Protein AF-A0A4Z2CAM6-F1 (afdb_monomer)

pLDDT: mean 94.13, std 3.68, range [77.06, 97.44]

Foldseek 3Di:
DDADPVRDDDDDDDDDFAAWQFAQDPNDTHGADWQWGGQGSPDHGTHGADPQWTGRDTSHNHTHGHPPDDDD

Secondary structure (DSSP, 8-state):
--B-TTSPBPPP-----PPTTEEEET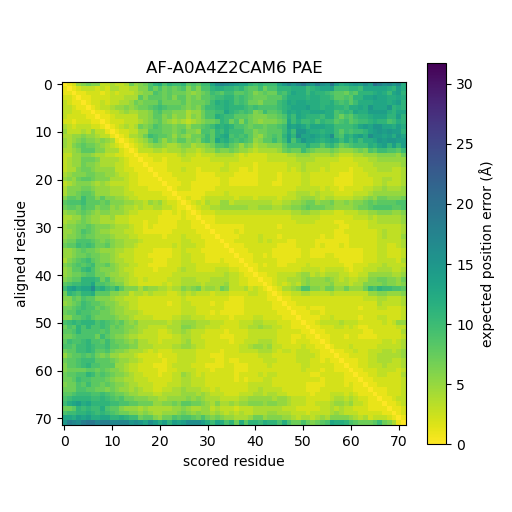TEEEEPPTTEE---TTS-SPEEPPTTEE--STT-SSPEEPTT----

Sequence (72 aa):
MYCGADGEWLVPIGNCLCNPGYEERNSECQACKIGYYRALATDGSCSKCPLHSYSVREGSTSCVCDKGYFRS

Solvent-accessible surface area (backbone atoms only — not comparable to full-atom values): 4245 Å² total; per-residue (Å²): 116,49,78,43,98,89,71,46,78,47,85,68,78,85,83,87,68,36,56,51,4,29,17,78,53,96,93,36,70,40,61,13,51,64,41,16,20,22,69,44,46,86,51,73,67,56,39,70,41,57,89,66,33,41,15,93,43,61,38,17,45,56,53,47,57,38,94,94,49,85,83,134

Mean predicted aligned error: 4.58 Å

Nearest PDB structures (foldseek):
  4m4r-assembly3_E  TM=9.661E-01  e=3.985E-09  Homo sapiens
  4m4p-assembly1_A  TM=9.301E-01  e=1.025E-08  Homo sapiens
  8trt-assembly1_E  TM=9.157E-01  e=2.030E-06  Homo sapiens
  8trv-assembly1_A  TM=9.272E-01  e=1.482E-06  Homo sapiens
  8trt-assembly2_D  TM=9.113E-01  e=2.162E-06  Homo sapiens

Structure (mmCIF, N/CA/C/O backbone):
data_AF-A0A4Z2CAM6-F1
#
_entry.id   AF-A0A4Z2CAM6-F1
#
loop_
_atom_site.group_PDB
_atom_site.id
_atom_site.type_symbol
_atom_site.label_atom_id
_atom_site.label_alt_id
_atom_site.label_comp_id
_atom_site.label_asym_id
_atom_site.label_entity_id
_atom_site.label_seq_id
_atom_site.pdbx_PDB_ins_code
_atom_site.Cartn_x
_atom_site.Cartn_y
_atom_site.Cartn_z
_atom_site.occupancy
_atom_site.B_iso_or_equiv
_atom_site.auth_seq_id
_atom_site.auth_comp_id
_atom_site.auth_asym_id
_atom_site.auth_atom_id
_atom_site.pdbx_PDB_model_num
ATOM 1 N N . MET A 1 1 ? 13.305 1.154 -19.889 1.00 85.38 1 MET A N 1
ATOM 2 C CA . MET A 1 1 ? 14.559 0.373 -19.977 1.00 85.38 1 MET A CA 1
ATOM 3 C C . MET A 1 1 ? 15.025 0.364 -21.418 1.00 85.38 1 MET A C 1
ATOM 5 O O . MET A 1 1 ? 14.175 0.409 -22.300 1.00 85.38 1 MET A O 1
ATOM 9 N N . TYR A 1 2 ? 16.338 0.335 -21.642 1.00 88.88 2 TYR A N 1
ATOM 10 C CA . TYR A 1 2 ? 16.938 0.246 -22.975 1.00 88.88 2 TYR A CA 1
ATOM 11 C C . TYR A 1 2 ? 17.698 -1.080 -23.095 1.00 88.88 2 TYR A C 1
ATOM 13 O O . TYR A 1 2 ? 18.368 -1.477 -22.142 1.00 88.88 2 TYR A O 1
ATOM 21 N N . CYS A 1 3 ? 17.564 -1.752 -24.239 1.00 93.00 3 CYS A N 1
ATOM 22 C CA . CYS A 1 3 ? 18.247 -3.011 -24.546 1.00 93.00 3 CYS A CA 1
ATOM 23 C C . CYS A 1 3 ? 19.525 -2.718 -25.348 1.00 93.00 3 CYS A C 1
ATOM 25 O O . CYS A 1 3 ? 19.453 -2.033 -26.373 1.00 93.00 3 CYS A O 1
ATOM 27 N N . GLY A 1 4 ? 20.675 -3.180 -24.851 1.00 92.94 4 GLY A N 1
ATOM 28 C CA . GLY A 1 4 ? 21.980 -3.039 -25.495 1.00 92.94 4 GLY A CA 1
ATOM 29 C C . GLY A 1 4 ? 22.153 -3.960 -26.705 1.00 92.94 4 GLY A C 1
ATOM 30 O O . GLY A 1 4 ? 21.428 -4.936 -26.883 1.00 92.94 4 GLY A O 1
ATOM 31 N N . ALA A 1 5 ? 23.137 -3.661 -27.557 1.00 93.81 5 ALA A N 1
ATOM 32 C CA . ALA A 1 5 ? 23.452 -4.485 -28.731 1.00 93.81 5 ALA A CA 1
ATOM 33 C C . ALA A 1 5 ? 24.062 -5.856 -28.368 1.00 93.81 5 ALA A C 1
ATOM 35 O O . ALA A 1 5 ? 24.048 -6.773 -29.184 1.00 93.81 5 ALA A O 1
ATOM 36 N N . ASP A 1 6 ? 24.584 -5.989 -27.149 1.00 95.44 6 ASP A N 1
ATOM 37 C CA . ASP A 1 6 ? 25.051 -7.223 -26.513 1.00 95.44 6 ASP A CA 1
ATOM 38 C C . ASP A 1 6 ? 23.921 -8.017 -25.828 1.00 95.44 6 ASP A C 1
ATOM 40 O O . ASP A 1 6 ? 24.155 -9.128 -25.357 1.00 95.44 6 ASP A O 1
ATOM 44 N N . GLY A 1 7 ? 22.694 -7.481 -25.815 1.00 93.69 7 GLY A N 1
ATOM 45 C CA . GLY A 1 7 ? 21.529 -8.091 -25.176 1.00 93.69 7 GLY A CA 1
ATOM 46 C C . GLY A 1 7 ? 21.383 -7.771 -23.686 1.00 93.69 7 GLY A C 1
ATOM 47 O O . GLY A 1 7 ? 20.460 -8.284 -23.054 1.00 93.69 7 GLY A O 1
ATOM 48 N N . GLU A 1 8 ? 22.244 -6.920 -23.125 1.00 95.12 8 GLU A N 1
ATOM 49 C CA . GLU A 1 8 ? 22.187 -6.532 -21.715 1.00 95.12 8 GLU A CA 1
ATOM 50 C C . GLU A 1 8 ? 21.223 -5.361 -21.474 1.00 95.12 8 GLU A C 1
ATOM 52 O O . GLU A 1 8 ? 21.017 -4.478 -22.317 1.00 95.12 8 GLU A O 1
ATOM 57 N N . TRP A 1 9 ? 20.621 -5.333 -20.283 1.00 92.00 9 TRP A N 1
ATOM 58 C CA . TRP A 1 9 ? 19.770 -4.222 -19.862 1.00 92.00 9 TRP A CA 1
ATOM 59 C C . TRP A 1 9 ? 20.618 -3.061 -19.349 1.00 92.00 9 TRP A C 1
ATOM 61 O O . TRP A 1 9 ? 21.363 -3.187 -18.379 1.00 92.00 9 TRP A O 1
ATOM 71 N N . LEU A 1 10 ? 20.456 -1.891 -19.963 1.00 90.56 10 LEU A N 1
ATOM 72 C CA . LEU A 1 10 ? 21.075 -0.659 -19.479 1.00 90.56 10 LEU A CA 1
ATOM 73 C C . LEU A 1 10 ? 20.310 -0.094 -18.269 1.00 90.56 10 LEU A C 1
ATOM 75 O O . LEU A 1 10 ? 19.155 -0.451 -18.023 1.00 90.56 10 LEU A O 1
ATOM 79 N N . VAL A 1 11 ? 20.950 0.829 -17.539 1.00 89.94 11 VAL A N 1
ATOM 80 C CA . VAL A 1 11 ? 20.430 1.425 -16.293 1.00 89.94 11 VAL A CA 1
ATOM 81 C C . VAL A 1 11 ? 18.963 1.870 -16.450 1.00 89.94 11 VAL A C 1
ATOM 83 O O . VAL A 1 11 ? 18.665 2.713 -17.306 1.00 89.94 11 VAL A O 1
ATOM 86 N N . PRO A 1 12 ? 18.027 1.324 -15.649 1.00 86.19 12 PRO A N 1
ATOM 87 C CA . PRO A 1 12 ? 16.632 1.737 -15.697 1.00 86.19 12 PRO A CA 1
ATOM 88 C C . PRO A 1 12 ? 16.474 3.166 -15.166 1.00 86.19 12 PRO A C 1
ATOM 90 O O . PRO A 1 12 ? 17.093 3.553 -14.177 1.00 86.19 12 PRO A O 1
ATOM 93 N N . ILE A 1 13 ? 15.610 3.947 -15.820 1.00 89.00 13 ILE A N 1
ATOM 94 C CA . ILE A 1 13 ? 15.226 5.290 -15.377 1.00 89.00 13 ILE A CA 1
ATOM 95 C C . ILE A 1 13 ? 13.773 5.228 -14.909 1.00 89.00 13 ILE A C 1
ATOM 97 O O . ILE A 1 13 ? 12.894 4.826 -15.674 1.00 89.00 13 ILE A O 1
ATOM 101 N N . GLY A 1 14 ? 13.544 5.658 -13.669 1.00 88.25 14 GLY A N 1
ATOM 102 C CA . GLY A 1 14 ? 12.238 5.642 -13.017 1.00 88.25 14 GLY A CA 1
ATOM 103 C C . GLY A 1 14 ? 11.977 4.366 -12.216 1.00 88.25 14 GLY A C 1
ATOM 104 O O . GLY A 1 14 ? 12.580 3.321 -12.447 1.00 88.2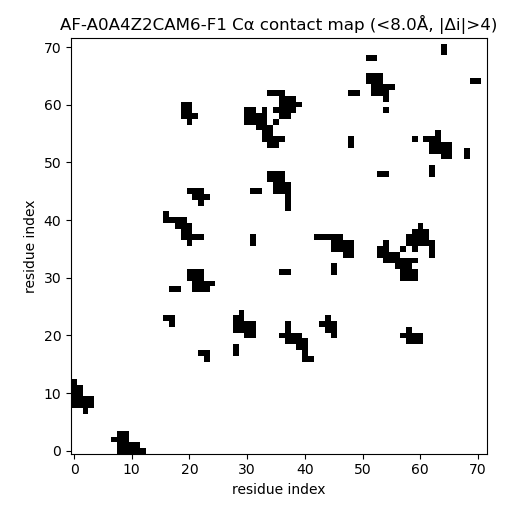5 14 GLY A O 1
ATOM 105 N N . ASN A 1 15 ? 11.065 4.476 -11.256 1.00 89.06 15 ASN A N 1
ATOM 106 C CA . ASN A 1 15 ? 10.600 3.383 -10.415 1.00 89.06 15 ASN A CA 1
ATOM 107 C C . ASN A 1 15 ? 9.068 3.346 -10.391 1.00 89.06 15 ASN A C 1
ATOM 109 O O . ASN A 1 15 ? 8.397 4.353 -10.623 1.00 89.06 15 ASN A O 1
ATOM 113 N N . CYS A 1 16 ? 8.521 2.174 -10.087 1.00 90.44 16 CYS A N 1
ATOM 114 C CA . CYS A 1 16 ? 7.106 2.011 -9.785 1.00 90.44 16 CYS A CA 1
ATOM 115 C C . CYS A 1 16 ? 6.921 1.934 -8.268 1.00 90.44 16 CYS A C 1
ATOM 117 O O . CYS A 1 16 ? 7.802 1.464 -7.551 1.00 90.44 16 CYS A O 1
ATOM 119 N N . LEU A 1 17 ? 5.767 2.388 -7.790 1.00 94.25 17 LEU A N 1
ATOM 120 C CA . LEU A 1 17 ? 5.347 2.215 -6.405 1.00 94.25 17 LEU A CA 1
ATOM 121 C C . LEU A 1 17 ? 4.140 1.285 -6.378 1.00 94.25 17 LEU A C 1
ATOM 123 O O . LEU A 1 17 ? 3.276 1.364 -7.254 1.00 94.25 17 LEU A O 1
ATOM 127 N N . CYS A 1 18 ? 4.071 0.419 -5.370 1.00 95.81 18 CYS A N 1
ATOM 128 C CA . CYS A 1 18 ? 2.883 -0.391 -5.155 1.00 95.81 18 CYS A CA 1
ATOM 129 C C . CYS A 1 18 ? 1.674 0.487 -4.821 1.00 95.81 18 CYS A C 1
ATOM 131 O O . CYS A 1 18 ? 1.789 1.533 -4.177 1.00 95.81 18 CYS A O 1
ATOM 133 N N . ASN A 1 19 ? 0.501 0.035 -5.261 1.00 96.25 19 ASN A N 1
ATOM 134 C CA . ASN A 1 19 ? -0.758 0.697 -4.947 1.00 96.25 19 ASN A CA 1
ATOM 135 C C . ASN A 1 19 ? -0.987 0.750 -3.423 1.00 96.25 19 ASN A C 1
ATOM 137 O O . ASN A 1 19 ? -0.476 -0.103 -2.691 1.00 96.25 19 ASN A O 1
ATOM 141 N N . PRO A 1 20 ? -1.790 1.708 -2.925 1.00 97.25 20 PRO A N 1
ATOM 142 C CA . PRO A 1 20 ? -2.239 1.706 -1.537 1.00 97.25 20 PRO A CA 1
ATOM 143 C C . PRO A 1 20 ? -2.795 0.338 -1.128 1.00 97.25 20 PRO A C 1
ATOM 145 O O . PRO A 1 20 ? -3.507 -0.304 -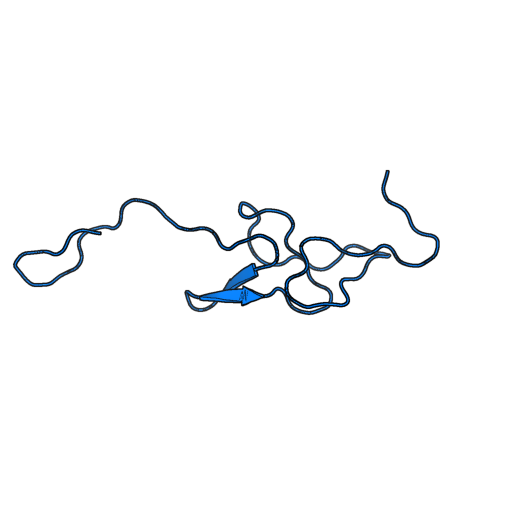1.898 1.00 97.25 20 PRO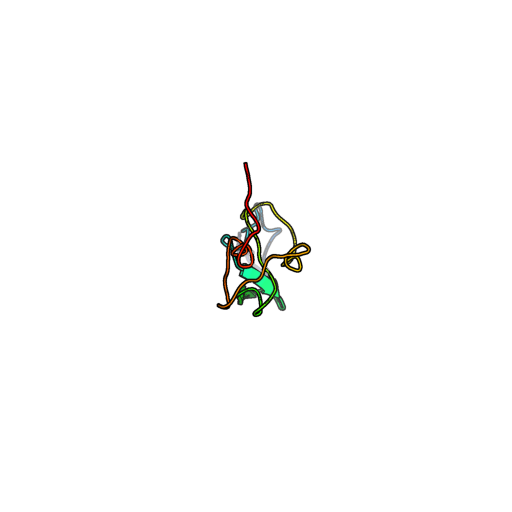 A O 1
ATOM 148 N N . GLY A 1 21 ? -2.462 -0.104 0.082 1.00 97.25 21 GLY A N 1
ATOM 149 C CA . GLY A 1 21 ? -2.798 -1.437 0.576 1.00 97.25 21 GLY A CA 1
ATOM 150 C C . GLY A 1 21 ? -1.864 -2.558 0.109 1.00 97.25 21 GLY A C 1
ATOM 151 O O . GLY A 1 21 ? -2.055 -3.689 0.538 1.00 97.25 21 GLY A O 1
ATOM 152 N N . TYR A 1 22 ? -0.845 -2.288 -0.711 1.00 97.19 22 TYR A N 1
ATOM 153 C CA . TYR A 1 22 ? 0.113 -3.298 -1.174 1.00 97.19 22 TYR A CA 1
ATOM 154 C C . TYR A 1 22 ? 1.541 -2.913 -0.802 1.00 97.19 22 TYR A C 1
ATOM 156 O O . TYR A 1 22 ? 1.902 -1.748 -0.893 1.00 97.19 22 TYR A O 1
ATOM 164 N N . GLU A 1 23 ? 2.380 -3.868 -0.421 1.00 95.81 23 GLU A N 1
ATOM 165 C CA . GLU A 1 23 ? 3.816 -3.676 -0.198 1.00 95.81 23 GLU A CA 1
ATOM 166 C C . GLU A 1 23 ? 4.659 -4.396 -1.240 1.00 95.81 23 GLU A C 1
ATOM 168 O O . GLU A 1 23 ? 4.263 -5.433 -1.769 1.00 95.81 23 GLU A O 1
ATOM 173 N N . GLU A 1 24 ? 5.832 -3.836 -1.527 1.00 94.62 24 GLU A N 1
ATOM 174 C CA . GLU A 1 24 ? 6.814 -4.513 -2.362 1.00 94.62 24 GLU A CA 1
ATOM 175 C C . GLU A 1 24 ? 7.443 -5.660 -1.567 1.00 94.62 24 GLU A C 1
ATOM 177 O O . GLU A 1 24 ? 8.050 -5.459 -0.512 1.00 94.62 24 GLU A O 1
ATOM 182 N N . ARG A 1 25 ? 7.294 -6.878 -2.079 1.00 93.06 25 ARG A N 1
ATOM 183 C CA . ARG A 1 25 ? 7.857 -8.086 -1.492 1.00 93.06 25 ARG A CA 1
ATOM 184 C C . ARG A 1 25 ? 8.270 -9.035 -2.607 1.00 93.06 25 ARG A C 1
ATOM 186 O O . ARG A 1 25 ? 7.438 -9.434 -3.411 1.00 93.06 25 ARG A O 1
ATOM 193 N N . ASN A 1 26 ? 9.550 -9.407 -2.644 1.00 90.44 26 ASN A N 1
ATOM 194 C CA . ASN A 1 26 ? 10.129 -10.250 -3.701 1.00 90.44 26 ASN A CA 1
ATOM 195 C C . ASN A 1 26 ? 9.895 -9.697 -5.122 1.00 90.44 26 ASN A C 1
ATOM 197 O O . ASN A 1 26 ? 9.577 -10.458 -6.029 1.00 90.44 26 ASN A O 1
ATOM 201 N N . SER A 1 27 ? 10.021 -8.376 -5.305 1.00 89.38 27 SER A N 1
ATOM 202 C CA . SER A 1 27 ? 9.762 -7.690 -6.584 1.00 89.38 27 SER A CA 1
ATOM 203 C C . SER A 1 27 ? 8.315 -7.788 -7.093 1.00 89.38 27 SER A C 1
ATOM 205 O O . SER A 1 27 ? 8.042 -7.480 -8.250 1.00 89.38 27 SER A O 1
ATOM 207 N N . GLU A 1 28 ? 7.374 -8.162 -6.224 1.00 94.00 28 GLU A N 1
ATOM 208 C CA . GLU A 1 28 ? 5.936 -8.157 -6.487 1.00 94.00 28 GLU A CA 1
ATOM 209 C C . GLU A 1 28 ? 5.215 -7.233 -5.503 1.00 94.00 28 GLU A C 1
ATOM 211 O O . GLU A 1 28 ? 5.642 -7.055 -4.362 1.00 94.00 28 GLU A O 1
ATOM 216 N N . CYS A 1 29 ? 4.080 -6.673 -5.920 1.00 96.25 29 CYS A N 1
ATOM 217 C CA . CYS A 1 29 ? 3.194 -5.957 -5.009 1.00 96.25 29 CYS A CA 1
ATOM 218 C C . CYS A 1 29 ? 2.240 -6.946 -4.338 1.00 96.25 29 CYS A C 1
ATOM 220 O O . CYS A 1 29 ? 1.278 -7.409 -4.951 1.00 96.25 29 CYS A O 1
ATOM 222 N N . GLN A 1 30 ? 2.494 -7.251 -3.069 1.00 96.81 30 GLN A N 1
ATOM 223 C CA . GLN A 1 30 ? 1.674 -8.154 -2.267 1.00 96.81 30 GLN A CA 1
ATOM 224 C C . GLN A 1 30 ? 0.723 -7.363 -1.375 1.00 96.81 30 GLN A C 1
ATOM 226 O O . GLN A 1 30 ? 1.078 -6.313 -0.847 1.00 96.81 30 GLN A O 1
ATOM 231 N N . ALA A 1 31 ? -0.504 -7.853 -1.211 1.00 97.44 31 ALA A N 1
ATOM 232 C CA . ALA A 1 31 ? -1.495 -7.198 -0.367 1.00 97.44 31 ALA A CA 1
ATOM 233 C C . ALA A 1 31 ? -1.027 -7.173 1.099 1.00 97.44 31 ALA A C 1
ATOM 235 O O . ALA A 1 31 ? -0.500 -8.164 1.610 1.00 97.44 31 ALA A O 1
ATOM 236 N N . CYS A 1 32 ? -1.256 -6.057 1.797 1.00 97.38 32 CYS A N 1
ATOM 237 C CA . CYS A 1 32 ? -1.024 -5.977 3.234 1.00 97.38 32 CYS A CA 1
ATOM 238 C C . CYS A 1 32 ? -1.819 -7.067 3.943 1.00 97.38 32 CYS A C 1
ATOM 240 O O . CYS A 1 32 ? -3.009 -7.237 3.683 1.00 97.38 32 CYS A O 1
ATOM 242 N N . LYS A 1 33 ? -1.173 -7.778 4.865 1.00 97.12 33 LYS A N 1
ATOM 243 C CA . LYS A 1 33 ? -1.832 -8.816 5.661 1.00 97.12 33 LYS A CA 1
ATOM 244 C C . LYS A 1 33 ? -2.935 -8.233 6.546 1.00 97.12 33 LYS A C 1
ATOM 246 O O . LYS A 1 33 ? -2.933 -7.050 6.881 1.00 97.12 33 LYS A O 1
ATOM 251 N N . ILE A 1 34 ? -3.843 -9.097 6.989 1.00 97.25 34 ILE A N 1
ATOM 252 C CA . ILE A 1 34 ? -4.870 -8.762 7.986 1.00 97.25 34 ILE A CA 1
ATOM 253 C C . ILE A 1 34 ? -4.204 -8.167 9.243 1.00 97.25 34 ILE A C 1
ATOM 255 O O . ILE A 1 34 ? -3.183 -8.669 9.718 1.00 97.25 34 ILE A O 1
ATOM 259 N N . GLY A 1 35 ? -4.766 -7.078 9.772 1.00 96.69 35 GLY A N 1
ATOM 260 C CA . GLY A 1 35 ? -4.196 -6.298 10.876 1.00 96.69 35 GLY A CA 1
ATOM 261 C C . GLY A 1 35 ? -3.119 -5.282 10.465 1.00 96.69 35 GLY A C 1
ATOM 262 O O . GLY A 1 35 ? -2.601 -4.571 11.330 1.00 96.69 35 GLY A O 1
ATOM 263 N N . TYR A 1 36 ? -2.787 -5.197 9.173 1.00 97.19 36 TYR A N 1
ATOM 264 C CA . TYR A 1 36 ? -1.897 -4.194 8.594 1.00 97.19 36 TYR A CA 1
ATOM 265 C C . TYR A 1 36 ? -2.628 -3.333 7.562 1.00 97.19 36 TYR A C 1
ATOM 267 O O . TYR A 1 36 ? -3.662 -3.722 7.012 1.00 97.19 36 TYR A O 1
ATOM 275 N N . TYR A 1 37 ? -2.084 -2.150 7.304 1.00 97.00 37 TYR A N 1
ATOM 276 C CA . TYR A 1 37 ? -2.584 -1.221 6.304 1.00 97.00 37 TYR A CA 1
ATOM 277 C C . TYR A 1 37 ? -1.441 -0.454 5.635 1.00 97.00 37 TYR A C 1
ATOM 279 O O . TYR A 1 37 ? -0.335 -0.353 6.171 1.00 97.00 37 TYR A O 1
ATOM 287 N N . ARG A 1 38 ? -1.727 0.124 4.471 1.00 97.31 38 ARG A N 1
ATOM 288 C CA . ARG A 1 38 ? -0.856 1.104 3.811 1.00 97.31 38 ARG A CA 1
ATOM 289 C C . ARG A 1 38 ? -1.716 2.159 3.129 1.00 97.31 38 ARG A C 1
ATOM 291 O O . ARG A 1 38 ? -2.441 1.835 2.191 1.00 97.31 38 ARG A O 1
ATOM 298 N N . ALA A 1 39 ? -1.659 3.399 3.605 1.00 96.12 39 ALA A N 1
ATOM 299 C CA . ALA A 1 39 ? -2.606 4.435 3.200 1.00 96.12 39 ALA A CA 1
ATOM 300 C C . ALA A 1 39 ? -2.269 5.048 1.839 1.00 96.12 39 ALA A C 1
ATOM 302 O O . ALA A 1 39 ? -3.174 5.307 1.046 1.00 96.12 39 ALA A O 1
ATOM 303 N N . LEU A 1 40 ? -0.982 5.254 1.557 1.00 95.75 40 LEU A N 1
ATOM 304 C CA . LEU A 1 40 ? -0.504 5.895 0.337 1.00 95.75 40 LEU A CA 1
ATOM 305 C C . LEU A 1 40 ? 0.467 4.995 -0.434 1.00 95.75 40 LEU A C 1
ATOM 307 O O . LEU A 1 40 ? 1.179 4.163 0.128 1.00 95.75 40 LEU A O 1
ATOM 311 N N . ALA A 1 41 ? 0.552 5.209 -1.748 1.00 93.25 41 ALA A N 1
ATOM 312 C CA . ALA A 1 41 ? 1.560 4.559 -2.586 1.00 93.25 41 ALA A CA 1
ATOM 313 C C . ALA A 1 41 ? 2.985 5.025 -2.238 1.00 93.25 41 ALA A C 1
ATOM 315 O O . ALA A 1 41 ? 3.944 4.296 -2.453 1.00 93.25 41 ALA A O 1
ATOM 316 N N . THR A 1 42 ? 3.134 6.221 -1.666 1.00 92.06 42 THR A N 1
ATOM 317 C CA . THR A 1 42 ? 4.421 6.759 -1.198 1.00 92.06 42 THR A CA 1
ATOM 318 C C . THR A 1 42 ? 4.832 6.244 0.176 1.00 92.06 42 THR A C 1
ATOM 320 O O . THR A 1 42 ? 5.980 6.440 0.567 1.00 92.06 42 THR A O 1
ATOM 323 N N . ASP A 1 43 ? 3.913 5.615 0.916 1.00 90.50 43 ASP A N 1
ATOM 324 C CA . ASP A 1 43 ? 4.264 4.946 2.167 1.00 90.50 43 ASP A CA 1
ATOM 325 C C . ASP A 1 43 ? 5.180 3.754 1.861 1.00 90.50 43 ASP A C 1
ATOM 327 O O . ASP A 1 43 ? 5.143 3.200 0.764 1.00 90.50 43 ASP A O 1
ATOM 331 N N . GLY A 1 44 ? 6.007 3.360 2.829 1.00 88.44 44 GLY A N 1
ATOM 332 C CA . GLY A 1 44 ? 6.931 2.236 2.681 1.00 88.44 44 GLY A CA 1
ATOM 333 C C . GLY A 1 44 ? 6.226 0.872 2.655 1.00 88.44 44 GLY A C 1
ATOM 334 O O . GLY A 1 44 ? 5.374 0.578 1.815 1.00 88.44 44 GLY A O 1
ATOM 335 N N . SER A 1 45 ? 6.607 -0.010 3.572 1.00 94.06 45 SER A N 1
ATOM 336 C CA . SER A 1 45 ? 5.946 -1.302 3.773 1.00 94.06 45 SER A CA 1
ATOM 337 C C . SER A 1 45 ? 4.635 -1.161 4.553 1.00 94.06 45 SER A C 1
ATOM 339 O O . SER A 1 45 ? 4.308 -0.102 5.101 1.00 94.06 45 SER A O 1
ATOM 341 N N . CYS A 1 46 ? 3.856 -2.239 4.598 1.00 96.69 46 CYS A N 1
ATOM 342 C CA . CYS A 1 46 ? 2.612 -2.277 5.347 1.00 96.69 46 CYS A CA 1
ATOM 343 C C . CYS A 1 46 ? 2.873 -2.042 6.838 1.00 96.69 46 CYS A C 1
ATOM 345 O O . CYS A 1 46 ? 3.690 -2.712 7.471 1.00 96.69 46 CYS A O 1
ATOM 347 N N . SER A 1 47 ? 2.133 -1.103 7.420 1.00 96.62 47 SER A N 1
ATOM 348 C CA . SER A 1 47 ? 2.219 -0.766 8.839 1.00 96.62 47 SER A CA 1
ATOM 349 C C . SER A 1 47 ? 1.124 -1.473 9.622 1.00 96.62 47 SER A C 1
ATOM 351 O O . SER A 1 47 ? 0.017 -1.675 9.125 1.00 96.62 47 SER A O 1
ATOM 353 N N . LYS A 1 48 ? 1.422 -1.874 10.859 1.00 97.06 48 LYS A N 1
ATOM 354 C CA . LYS A 1 48 ? 0.416 -2.481 11.735 1.00 97.06 48 LYS A CA 1
ATOM 355 C C . LYS A 1 48 ? -0.658 -1.446 12.068 1.00 97.06 48 LYS A C 1
ATOM 357 O O . LYS A 1 48 ? -0.333 -0.279 12.288 1.00 97.06 48 LYS A O 1
ATOM 362 N N . CYS A 1 49 ? -1.914 -1.876 12.144 1.00 97.12 49 CYS A N 1
ATOM 363 C CA . CYS A 1 49 ? -2.989 -1.002 12.593 1.00 97.12 49 CYS A CA 1
ATOM 364 C C . CYS A 1 49 ? -2.685 -0.410 13.983 1.00 97.12 49 CYS A C 1
ATOM 366 O O . CYS A 1 49 ? -2.231 -1.146 14.870 1.00 97.12 49 CYS A O 1
ATOM 368 N N . PRO A 1 50 ? -2.907 0.904 14.180 1.00 96.00 50 PRO A N 1
ATOM 369 C CA . PRO A 1 50 ? -2.720 1.548 15.474 1.00 96.00 50 PRO A CA 1
ATOM 370 C C . PRO A 1 50 ? -3.696 0.999 16.522 1.00 96.00 50 PRO A C 1
ATOM 372 O O . PRO A 1 50 ? -4.670 0.316 16.196 1.00 96.00 50 PRO A O 1
ATOM 375 N N . LEU A 1 51 ? -3.432 1.303 17.797 1.00 95.31 51 LEU A N 1
ATOM 376 C CA . LEU A 1 51 ? -4.278 0.862 18.909 1.00 95.31 51 LEU A CA 1
ATOM 377 C C . LEU A 1 51 ? -5.746 1.250 18.681 1.00 95.31 51 LEU A C 1
ATOM 379 O O . LEU A 1 51 ? -6.033 2.342 18.192 1.00 95.31 51 LEU A O 1
ATOM 383 N N . HIS A 1 52 ? -6.653 0.358 19.077 1.00 95.88 52 HIS A N 1
ATOM 384 C CA . HIS A 1 52 ? -8.102 0.522 18.922 1.00 95.88 52 HIS A CA 1
ATOM 385 C C . HIS A 1 52 ? -8.587 0.638 17.469 1.00 95.88 52 HIS A C 1
ATOM 387 O O . HIS A 1 52 ? -9.593 1.288 17.166 1.00 95.88 52 HIS A O 1
ATOM 393 N N . SER A 1 53 ? -7.844 0.021 16.553 1.00 96.81 53 SER A N 1
ATOM 394 C CA . SER A 1 53 ? -8.228 -0.116 15.158 1.00 96.81 53 SER A CA 1
ATOM 395 C C . SER A 1 53 ? -7.747 -1.445 14.589 1.00 96.81 53 SER A C 1
ATOM 397 O O . SER A 1 53 ? -6.748 -2.012 15.042 1.00 96.81 53 SER A O 1
ATOM 399 N N . TYR A 1 54 ? -8.438 -1.934 13.564 1.00 96.88 54 TYR A N 1
ATOM 400 C CA . TYR A 1 54 ? -8.114 -3.203 12.932 1.00 96.88 54 TYR A CA 1
ATOM 401 C C . TYR A 1 54 ? -8.506 -3.231 11.453 1.00 96.88 54 TYR A C 1
ATOM 403 O O . TYR A 1 54 ? -9.522 -2.666 11.044 1.00 96.88 54 TYR A O 1
ATOM 411 N N . SER A 1 55 ? -7.710 -3.912 10.630 1.00 97.31 55 SER A N 1
ATOM 412 C CA . SER A 1 55 ? -8.029 -4.188 9.230 1.00 97.31 55 SER A CA 1
ATOM 413 C C . SER A 1 55 ? -8.461 -5.643 9.078 1.00 97.31 55 SER A C 1
ATOM 415 O O . SER A 1 55 ? -7.679 -6.572 9.263 1.00 97.31 55 SER A O 1
ATOM 417 N N . VAL A 1 56 ? -9.736 -5.847 8.744 1.00 95.56 56 VAL A N 1
ATOM 418 C CA . VAL A 1 56 ? -10.349 -7.187 8.647 1.00 95.56 56 VAL A CA 1
ATOM 419 C C . VAL A 1 56 ? -9.994 -7.884 7.328 1.00 95.56 56 VAL A C 1
ATOM 421 O O . VAL A 1 56 ? -10.113 -9.100 7.210 1.00 95.56 56 VAL A O 1
ATOM 424 N N . ARG A 1 57 ? -9.576 -7.116 6.318 1.00 95.50 57 ARG A N 1
ATOM 425 C CA . ARG A 1 57 ? -9.277 -7.610 4.971 1.00 95.50 57 ARG A CA 1
ATOM 426 C C . ARG A 1 57 ? -7.814 -7.379 4.636 1.00 95.50 57 ARG A C 1
ATOM 428 O O . ARG A 1 57 ? -7.226 -6.383 5.061 1.00 95.50 57 ARG A O 1
ATOM 435 N N . GLU A 1 58 ? -7.260 -8.272 3.829 1.00 97.12 58 GLU A N 1
ATOM 436 C CA . GLU A 1 58 ? -5.979 -8.015 3.180 1.00 97.12 58 GLU A CA 1
ATOM 437 C C . GLU A 1 58 ? -6.103 -6.835 2.210 1.00 97.12 58 GLU A C 1
ATOM 439 O O . GLU A 1 5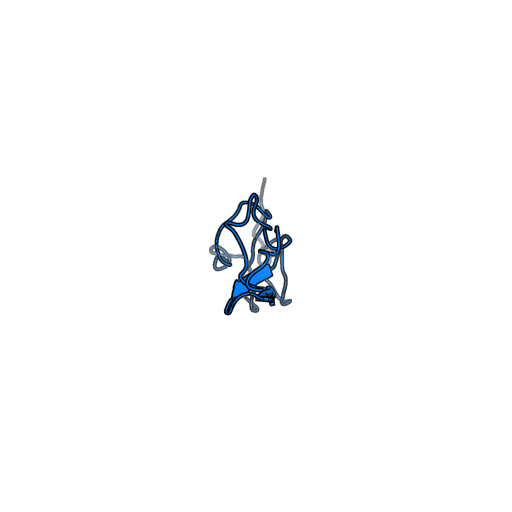8 ? -7.197 -6.516 1.736 1.00 97.12 58 GLU A O 1
ATOM 444 N N . GLY A 1 59 ? -4.992 -6.159 1.931 1.00 96.62 59 GLY A N 1
ATOM 445 C CA . GLY A 1 59 ? -4.992 -5.039 0.990 1.00 96.62 59 GLY A CA 1
ATOM 446 C C . GLY A 1 59 ? -5.595 -3.750 1.555 1.00 96.62 59 GLY A C 1
ATOM 447 O O . GLY A 1 59 ? -5.983 -2.866 0.795 1.00 96.62 59 GLY A O 1
ATOM 448 N N . SER A 1 60 ? -5.741 -3.639 2.879 1.00 97.38 60 SER A N 1
ATOM 449 C CA . SER A 1 60 ? -6.423 -2.497 3.490 1.00 97.38 60 SER A CA 1
ATOM 450 C C . SER A 1 60 ? -5.606 -1.206 3.378 1.00 97.38 60 SER A C 1
ATOM 452 O O . SER A 1 60 ? -4.428 -1.154 3.730 1.00 97.38 60 SER A O 1
ATOM 454 N N . THR A 1 61 ? -6.256 -0.128 2.939 1.00 97.06 61 THR A N 1
ATOM 455 C CA . THR A 1 61 ? -5.670 1.224 2.915 1.00 97.06 61 THR A CA 1
ATOM 456 C C . THR A 1 61 ? -5.884 1.979 4.223 1.00 97.06 61 THR A C 1
ATOM 458 O O . THR A 1 61 ? -5.225 2.978 4.498 1.00 97.06 61 THR A O 1
ATOM 461 N N . SER A 1 62 ? -6.791 1.491 5.064 1.00 95.88 62 SER A N 1
ATOM 462 C CA . SER A 1 62 ? -7.104 2.054 6.368 1.00 95.88 62 SER A CA 1
ATOM 463 C C . SER A 1 62 ? -7.519 0.959 7.345 1.00 95.88 62 SER A C 1
ATOM 465 O O . SER A 1 62 ? -7.920 -0.139 6.955 1.00 95.88 62 SER A O 1
ATOM 467 N N . CYS A 1 63 ? -7.417 1.268 8.633 1.00 96.56 63 CYS A N 1
ATOM 468 C CA . CYS A 1 63 ? -7.923 0.419 9.702 1.00 96.56 63 CYS A CA 1
ATOM 469 C C . CYS A 1 63 ? -9.283 0.947 10.154 1.00 96.56 63 CYS A C 1
ATOM 471 O O . CYS A 1 63 ? -9.476 2.158 10.284 1.00 96.56 63 CYS A O 1
ATOM 473 N N . VAL A 1 64 ? -10.221 0.038 10.397 1.00 95.88 64 VAL A N 1
ATOM 474 C CA . VAL A 1 64 ? -11.529 0.369 10.963 1.00 95.88 64 VAL A CA 1
ATOM 475 C C . VAL A 1 64 ? -11.349 0.560 12.464 1.00 95.88 64 VAL A C 1
ATOM 477 O O . VAL A 1 64 ? -10.683 -0.249 13.106 1.00 95.88 64 VAL A O 1
ATOM 480 N N . CYS A 1 65 ? -11.906 1.632 13.026 1.00 96.31 65 CYS A N 1
ATOM 481 C CA . CYS A 1 65 ? -11.883 1.844 14.470 1.00 96.31 65 CYS A CA 1
ATOM 482 C C . CYS A 1 65 ? -12.732 0.788 15.183 1.00 96.31 65 CYS A C 1
ATOM 484 O O . CYS A 1 65 ? -13.826 0.442 14.728 1.00 96.31 65 CYS A O 1
ATOM 486 N N . ASP A 1 66 ? -12.242 0.312 16.324 1.00 95.56 66 ASP A N 1
ATOM 487 C CA . ASP A 1 66 ? -13.016 -0.568 17.189 1.00 95.56 66 ASP A CA 1
ATOM 488 C C . ASP A 1 66 ? -14.262 0.156 17.720 1.00 95.56 66 ASP A C 1
ATOM 490 O O . ASP A 1 66 ? -14.334 1.388 17.778 1.00 95.56 66 ASP A O 1
ATOM 494 N N . LYS A 1 67 ? -15.272 -0.611 18.139 1.00 94.56 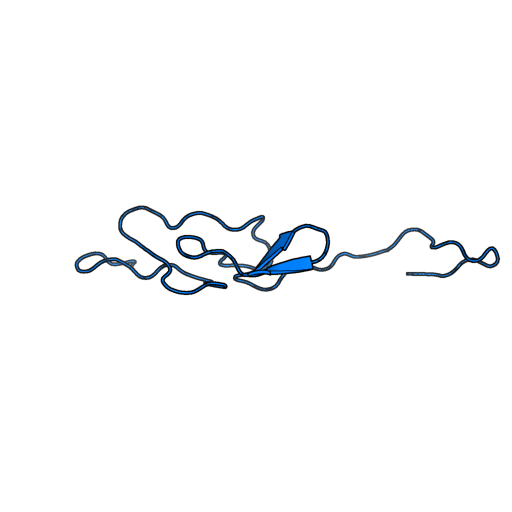67 LYS A N 1
ATOM 495 C CA . LYS A 1 67 ? -16.526 -0.049 18.654 1.00 94.56 67 LYS A CA 1
ATOM 496 C C . LYS A 1 67 ? -16.249 0.904 19.826 1.00 94.56 67 LYS A C 1
ATOM 498 O O . LYS A 1 67 ? -15.715 0.488 20.848 1.00 94.56 67 LYS A O 1
ATOM 503 N N . GLY A 1 68 ? -16.678 2.160 19.688 1.00 94.62 68 GLY A N 1
ATOM 504 C CA . GLY A 1 68 ? -16.478 3.211 20.694 1.00 94.62 68 GLY A CA 1
ATOM 505 C C . GLY A 1 68 ? -15.246 4.092 20.465 1.00 94.62 68 GLY A C 1
ATOM 506 O O . GLY A 1 68 ? -15.066 5.054 21.206 1.00 94.62 68 GLY A O 1
ATOM 507 N N . TYR A 1 69 ? -14.444 3.811 19.434 1.00 95.06 69 TYR A N 1
ATOM 508 C CA . TYR A 1 69 ? -13.317 4.638 19.008 1.00 95.06 69 TYR A CA 1
ATOM 509 C C . TYR A 1 69 ? -13.623 5.337 17.687 1.00 95.06 69 TYR A C 1
ATOM 511 O O . TYR A 1 69 ? -14.330 4.809 16.829 1.00 95.06 69 TYR A O 1
ATOM 51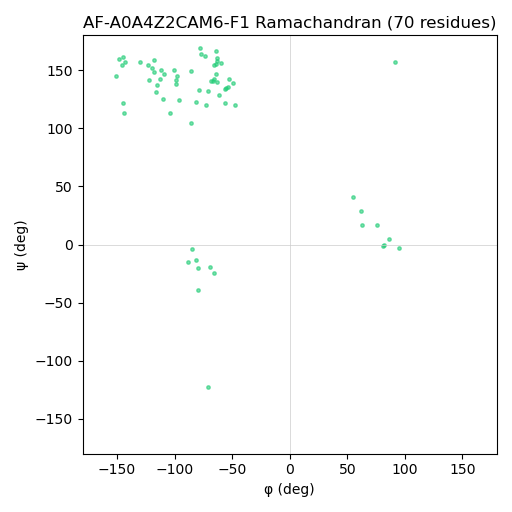9 N N . PHE A 1 70 ? -13.081 6.542 17.528 1.00 93.31 70 PHE A N 1
ATOM 520 C CA . PHE A 1 70 ? -13.345 7.404 16.382 1.00 93.31 70 PHE A CA 1
ATOM 521 C C . PHE A 1 70 ? -12.076 8.155 15.983 1.00 93.31 70 PHE A C 1
ATOM 523 O O . PHE A 1 70 ? -11.179 8.364 16.801 1.00 93.31 70 PHE A O 1
ATOM 530 N N . ARG A 1 71 ? -12.027 8.588 14.724 1.00 88.31 71 ARG A N 1
ATOM 531 C CA . ARG A 1 71 ? -10.997 9.477 14.185 1.00 88.31 71 ARG A CA 1
ATOM 532 C C . ARG A 1 71 ? -11.669 10.788 13.769 1.00 88.31 71 ARG A C 1
ATOM 534 O O . ARG A 1 71 ? -12.710 10.730 13.120 1.00 88.31 71 ARG A O 1
ATOM 541 N N . SER A 1 72 ? -11.100 11.923 14.182 1.00 77.06 72 SER A N 1
ATOM 542 C CA . SER A 1 72 ? -11.551 13.281 13.829 1.00 77.06 72 SER A CA 1
ATOM 543 C C . SER A 1 72 ? -11.092 13.704 12.444 1.00 77.06 72 SER A C 1
ATOM 545 O O . SER A 1 72 ? -9.925 13.371 12.122 1.00 77.06 72 SER A O 1
#

Radius of gyration: 17.42 Å; Cα contacts (8 Å, |Δi|>4): 143; chains: 1; bounding box: 42×24×49 Å

Organism: NCBI:txid433685

InterPro domains:
  IPR001426 Tyrosine-protein kinase, receptor class V, conserved site [PS00791] (3-23)
  IPR009030 Growth factor receptor cysteine-rich domain superfamily [SSF57184] (13-71)
  IPR011641 Tyrosine-protein kinase ephrin type A/B receptor-like [PF07699] (24-62)
  IPR050449 Ephrin receptor tyrosine kinases [PTHR46877] (1-72)
  IPR061283 Ephrin, cysteine rich domain [PF25599] (1-18)

=== Feature glossary ===
The features interleaved in this record are:

— What the protein is —

Sequence gives the chain of amino acids in standard one-letter code (A=alanine, C=cysteine, …, Y=tyrosine), read N→C. It is the only feature that is directly encoded by the gene; all structural features are derived from the folded form of this sequence.

Database cross-references. InterPro integrates a dozen domain/family signature databases into unified entries with residue-range hits. GO terms attach function/process/location labels with evidence codes. CATH codes position the fold in a four-level structural taxonomy. Organism is the NCBI-taxono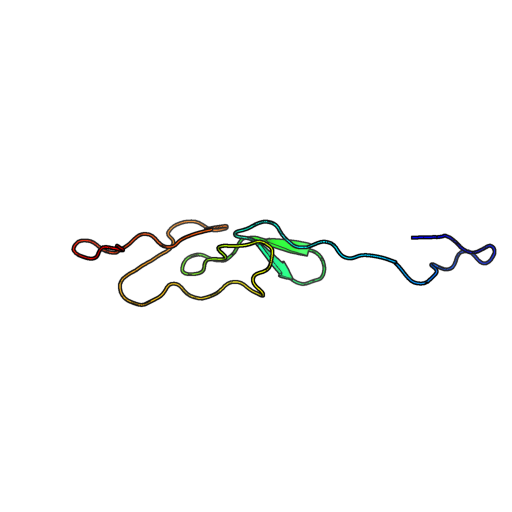my species name.

— Where its atoms are —

Atomic coordinates in PDBx/mmCIF format — the same representation the Protein Data Bank distributes. Each line of the _atom_site loop places one backbone atom in Cartesian space (units: ångströms, origin: arbitrary).

The six renders are orthographic views along the three Cartesian axes in both directions. Representation (cartoon, sticks, or surface) and color scheme (sequence-rainbow or by-chain) vary across proteins so the training set covers all the common visualization conventions.

— Local backbone conformation —

Eight-state secondary structure (DSSP): H is the canonical α-helix, G the tighter 3₁₀-helix, I the wider π-helix; E/B are β-structure, T and S are turns and bends, and '-' is everything else. DSSP derives these from the pattern of main-chain N–H···O=C hydrogen bonds, not from the sequence.

P-SEA three-state annotation labels each residue as helix, strand, or coil based purely on the geometry of the Cα trace. It serves as a fallback when the full backbone (and thus DSSP) is unavailable.

The φ/ψ torsion pair specifies the backbone conformation at each residue. φ rotates about the N–Cα bond, ψ about the Cα–C bond. Steric clashes forbid most of the (φ, ψ) plane — the allowed regions (α-helix basin, β-sheet basin, left-handed helix) are the Ramachandran-allowed regions.

— Global shape and packing —

The geometric summary reports three shape descriptors. Rg (radius of gyration) measures how spread out the Cα atoms are about their centre of mass; compact globular proteins have small Rg, elongated or unfolded ones large. Cα contacts (<8 Å, |i−j|>4) count long-range residue pairs in spatial proximity — high for tightly packed folds, near zero for rods or random coil. The bounding-box extents give the protein's footprint along x, y, z in Å.

Solvent-accessible surface area (SASA) is the area in Å² traced out by the centre of a 1.4 Å probe sphere (a water molecule) rolled over the protein's van der Waals surface (Shrake–Rupley / Lee–Richards construction). Buried residues have near-zero SASA; fully exposed residues can exceed 200 Å². The total SASA scales roughly with the number of surface residues.

The contact map is a binary N×N matrix image: pixel (i, j) is dark where Cα_i and Cα_j are within 8 Å and |i−j|>4. Because the |i−j|>4 filter removes local helical contacts, off-diagonal stripes parallel to the main diagonal indicate parallel β-sheets; stripes perpendicular to it indicate antiparallel β-sheets. The Ramachandran plot scatters every residue's (φ, ψ) pair against the sterically allowed regions. The PAE heatmap renders the predicted-aligned-error matrix.

— Structural neighborhood —

3Di is Foldseek's structural alphabet. Each residue is assigned one of twenty discret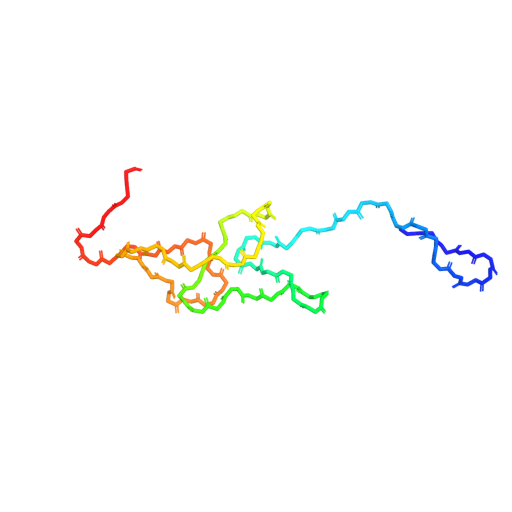e states based on how its Cα sits relative to its spatial (not sequential) neighbors. Aligning 3Di strings finds structural homologs roughly as well as full 3D superposition, but orders of magnitude faster.

Nearest PDB neighbors are the top structural matches found by Foldseek when searching this structure against the entire Protein Data Bank. Each hit reports a TM-score (0 to 1; >0.5 almost always implies the same fold) and an E-value. These are *structural* homologs — they may share no detectable sequence similarity.

— Confidence and disorder —

For AlphaFold models, the B-factor field carries pLDDT — the model's own estimate of local accuracy on a 0–100 scale. Regions with pLDDT<50 should be treated as essentially unmodeled; they often correspond to intrinsically disordered segments.

Crystallographic B-factors measure how much each atom's electron density is smeared out, in Å². They rise in mobile loops and surface residues and fall in the buried interior. In AlphaFold models this column is repurposed to hold pLDDT instead.

Predicted aligned error is AlphaFold's pairwise confidence. Unlike pLDDT (per-residue), PAE is per-residue-pair and captures whether two parts of the structure are correctly placed relative to each other. Units are ångströms of expected positional error.